Protein AF-0000000080647431 (afdb_homodimer)

Structure (mmCIF, N/CA/C/O backbone):
data_AF-0000000080647431-model_v1
#
loop_
_entity.id
_entity.type
_entity.pdbx_description
1 polymer 'Uncharacterized protein'
#
loop_
_atom_site.group_PDB
_atom_site.id
_atom_site.type_symbol
_atom_site.label_atom_id
_atom_site.label_alt_id
_atom_site.label_comp_id
_atom_site.label_asym_id
_atom_site.label_entity_id
_atom_site.label_seq_id
_atom_site.pdbx_PDB_ins_code
_atom_site.Cartn_x
_atom_site.Cartn_y
_atom_site.Cartn_z
_atom_site.occupancy
_atom_site.B_iso_or_equiv
_atom_site.auth_seq_id
_atom_site.auth_comp_id
_atom_site.auth_asym_id
_atom_site.auth_atom_id
_atom_site.pdbx_PDB_model_num
ATOM 1 N N . MET A 1 1 ? -1.109 -4.09 -16.484 1 93.5 1 MET A N 1
ATOM 2 C CA . MET A 1 1 ? -1.156 -4.73 -15.18 1 93.5 1 MET A CA 1
ATOM 3 C C . MET A 1 1 ? -0.388 -6.047 -15.188 1 93.5 1 MET A C 1
ATOM 5 O O . MET A 1 1 ? 0.558 -6.227 -14.422 1 93.5 1 MET A O 1
ATOM 9 N N . ALA A 1 2 ? -0.672 -6.898 -16.203 1 94 2 ALA A N 1
ATOM 10 C CA . ALA A 1 2 ? -0.109 -8.242 -16.188 1 94 2 ALA A CA 1
ATOM 11 C C . ALA A 1 2 ? 1.412 -8.203 -16.312 1 94 2 ALA A C 1
ATOM 13 O O . ALA A 1 2 ? 2.119 -8.875 -15.547 1 94 2 ALA A O 1
ATOM 14 N N . ALA A 1 3 ? 1.879 -7.426 -17.188 1 96.69 3 ALA A N 1
ATOM 15 C CA . ALA A 1 3 ? 3.324 -7.324 -17.375 1 96.69 3 ALA A CA 1
ATOM 16 C C . ALA A 1 3 ? 3.996 -6.738 -16.125 1 96.69 3 ALA A C 1
ATOM 18 O O . ALA A 1 3 ? 5.004 -7.266 -15.656 1 96.69 3 ALA A O 1
ATOM 19 N N . ALA A 1 4 ? 3.416 -5.672 -15.648 1 97.75 4 ALA A N 1
ATOM 20 C CA . ALA A 1 4 ? 3.957 -5.027 -14.453 1 97.75 4 ALA A CA 1
ATOM 21 C C . ALA A 1 4 ? 3.975 -5.992 -13.266 1 97.75 4 ALA A C 1
ATOM 23 O 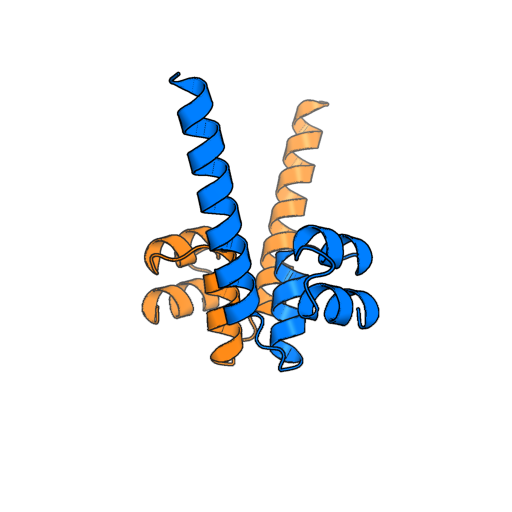O . ALA A 1 4 ? 4.965 -6.066 -12.539 1 97.75 4 ALA A O 1
ATOM 24 N N . ALA A 1 5 ? 2.871 -6.75 -13.102 1 97.31 5 ALA A N 1
ATOM 25 C CA . ALA A 1 5 ? 2.756 -7.723 -12.016 1 97.31 5 ALA A CA 1
ATOM 26 C C . ALA A 1 5 ? 3.855 -8.773 -12.109 1 97.31 5 ALA A C 1
ATOM 28 O O . ALA A 1 5 ? 4.496 -9.102 -11.102 1 97.31 5 ALA A O 1
ATOM 29 N N . LYS A 1 6 ? 4.047 -9.273 -13.273 1 96.06 6 LYS A N 1
ATOM 30 C CA . LYS A 1 6 ? 5.02 -10.344 -13.477 1 96.06 6 LYS A CA 1
ATOM 31 C C . LYS A 1 6 ? 6.441 -9.844 -13.258 1 96.06 6 LYS A C 1
ATOM 33 O O . LYS A 1 6 ? 7.266 -10.539 -12.664 1 96.06 6 LYS A O 1
ATOM 38 N N . LEU A 1 7 ? 6.781 -8.672 -13.742 1 97.5 7 LEU A N 1
ATOM 39 C CA . LEU A 1 7 ? 8.109 -8.094 -13.562 1 97.5 7 LEU A CA 1
ATOM 40 C C . LEU A 1 7 ? 8.398 -7.848 -12.086 1 97.5 7 LEU A C 1
ATOM 42 O O . LEU A 1 7 ? 9.523 -8.039 -11.633 1 97.5 7 LEU A O 1
ATOM 46 N N . PHE A 1 8 ? 7.449 -7.441 -11.344 1 97.44 8 PHE A N 1
ATOM 47 C CA . PHE A 1 8 ? 7.605 -7.262 -9.906 1 97.44 8 PHE A CA 1
ATOM 48 C C . PHE A 1 8 ? 7.812 -8.602 -9.211 1 97.44 8 PHE A C 1
ATOM 50 O O . PHE A 1 8 ? 8.695 -8.742 -8.359 1 97.44 8 PHE A O 1
ATOM 57 N N . GLU A 1 9 ? 6.965 -9.508 -9.539 1 95.69 9 GLU A N 1
ATOM 58 C CA . GLU A 1 9 ? 7.055 -10.852 -8.977 1 95.69 9 GLU A CA 1
ATOM 59 C C . GLU A 1 9 ? 8.445 -11.445 -9.18 1 95.69 9 GLU A C 1
ATOM 61 O O . GLU A 1 9 ? 8.953 -12.164 -8.312 1 95.69 9 GLU A O 1
ATOM 66 N N . MET A 1 10 ? 9 -11.156 -10.305 1 95.5 10 MET A N 1
ATOM 67 C CA . MET A 1 10 ? 10.297 -11.711 -10.672 1 95.5 10 MET A CA 1
ATOM 68 C C . MET A 1 10 ? 11.43 -10.891 -10.055 1 95.5 10 MET A C 1
ATOM 70 O O . MET A 1 10 ? 12.602 -11.258 -10.164 1 95.5 10 MET A O 1
ATOM 74 N N . GLY A 1 11 ? 11.141 -9.875 -9.492 1 95 11 GLY A N 1
ATOM 75 C CA . GLY A 1 11 ? 12.164 -9.047 -8.883 1 95 11 GLY A CA 1
ATOM 76 C C . GLY A 1 11 ? 12.891 -8.156 -9.875 1 95 11 GLY A C 1
ATOM 77 O O . GLY A 1 11 ? 13.891 -7.527 -9.539 1 95 11 GLY A O 1
ATOM 78 N N . ARG A 1 12 ? 12.266 -7.996 -11.039 1 97.38 12 ARG A N 1
ATOM 79 C CA . ARG A 1 12 ? 12.906 -7.215 -12.086 1 97.38 12 ARG A CA 1
ATOM 80 C C . ARG A 1 12 ? 12.523 -5.742 -11.984 1 97.38 12 ARG A C 1
ATOM 82 O O . ARG A 1 12 ? 13.203 -4.875 -12.531 1 97.38 12 ARG A O 1
ATOM 89 N N . LEU A 1 13 ? 11.453 -5.457 -11.43 1 98 13 LEU A N 1
ATOM 90 C CA . LEU A 1 13 ? 10.992 -4.105 -11.109 1 98 13 LEU A CA 1
ATOM 91 C C . LEU A 1 13 ? 10.609 -3.996 -9.641 1 98 13 LEU A C 1
ATOM 93 O O . LEU A 1 13 ? 10.078 -4.945 -9.055 1 98 13 LEU A O 1
ATOM 97 N N . SER A 1 14 ? 10.984 -2.809 -9.062 1 97.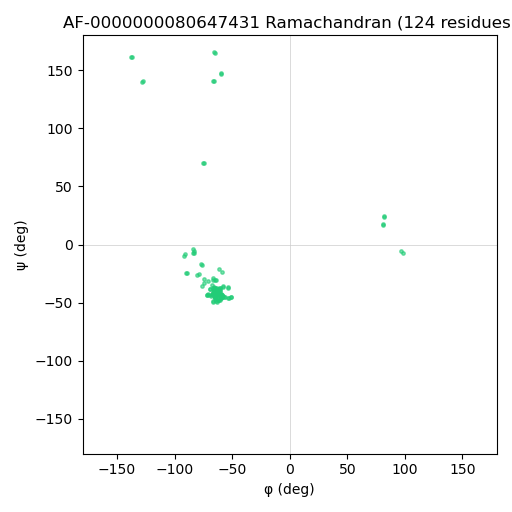56 14 SER A N 1
ATOM 98 C CA . SER A 1 14 ? 10.422 -2.51 -7.754 1 97.56 14 SER A CA 1
ATOM 99 C C . SER A 1 14 ? 8.914 -2.311 -7.832 1 97.56 14 SER A C 1
ATOM 101 O O . SER A 1 14 ? 8.352 -2.195 -8.922 1 97.56 14 SER A O 1
ATOM 103 N N . SER A 1 15 ? 8.203 -2.332 -6.629 1 98.12 15 SER A N 1
ATOM 104 C CA . SER A 1 15 ? 6.762 -2.09 -6.621 1 98.12 15 SER A CA 1
ATOM 105 C C . SER A 1 15 ? 6.43 -0.705 -7.168 1 98.12 15 SER A C 1
ATOM 107 O O . SER A 1 15 ? 5.402 -0.521 -7.828 1 98.12 15 SER A O 1
ATOM 109 N N . GLY A 1 16 ? 7.297 0.364 -6.859 1 98 16 GLY A N 1
ATOM 110 C CA . GLY A 1 16 ? 7.105 1.703 -7.391 1 98 16 GLY A CA 1
ATOM 111 C C . GLY A 1 16 ? 7.207 1.765 -8.906 1 98 16 GLY A C 1
ATOM 112 O O . GLY A 1 16 ? 6.352 2.354 -9.57 1 98 16 GLY A O 1
ATOM 113 N N . ALA A 1 17 ? 8.234 1.162 -9.43 1 98.38 17 ALA A N 1
ATOM 114 C CA . ALA A 1 17 ? 8.43 1.143 -10.875 1 98.38 17 ALA A CA 1
ATOM 115 C C . ALA A 1 17 ? 7.332 0.347 -11.57 1 98.38 17 ALA A C 1
ATOM 117 O O . ALA A 1 17 ? 6.844 0.747 -12.633 1 98.38 17 ALA A O 1
ATOM 118 N N . ALA A 1 18 ? 6.938 -0.742 -10.992 1 98.5 18 ALA A N 1
ATOM 119 C CA . ALA A 1 18 ? 5.875 -1.583 -11.539 1 98.5 18 ALA A CA 1
ATOM 120 C C . ALA A 1 18 ? 4.539 -0.846 -11.539 1 98.5 18 ALA A C 1
ATOM 122 O O . ALA A 1 18 ? 3.783 -0.927 -12.516 1 98.5 18 ALA A O 1
ATOM 123 N N . ALA A 1 19 ? 4.25 -0.151 -10.492 1 98.44 19 ALA A N 1
ATOM 124 C CA . ALA A 1 19 ? 3.031 0.646 -10.391 1 98.44 19 ALA A CA 1
ATOM 125 C C . ALA A 1 19 ? 2.979 1.705 -11.492 1 98.44 19 ALA A C 1
ATOM 127 O O . ALA A 1 19 ? 1.93 1.925 -12.102 1 98.44 19 ALA A O 1
ATOM 128 N N . ARG A 1 20 ? 4.141 2.344 -11.695 1 98.44 20 ARG A N 1
ATOM 129 C CA . A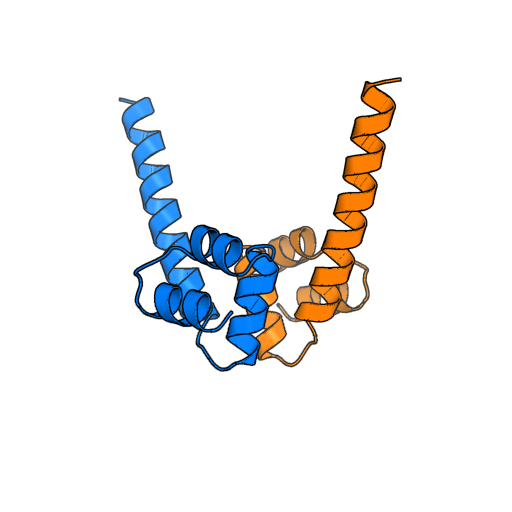RG A 1 20 ? 4.223 3.35 -12.75 1 98.44 20 ARG A CA 1
ATOM 130 C C . ARG A 1 20 ? 3.934 2.736 -14.109 1 98.44 20 ARG A C 1
ATOM 132 O O . ARG A 1 20 ? 3.188 3.309 -14.906 1 98.44 20 ARG A O 1
ATOM 139 N N . LEU A 1 21 ? 4.473 1.623 -14.344 1 98.25 21 LEU A N 1
ATOM 140 C CA . LEU A 1 21 ? 4.227 0.911 -15.586 1 98.25 21 LEU A CA 1
ATOM 141 C C . LEU A 1 21 ? 2.746 0.574 -15.734 1 98.25 21 LEU A C 1
ATOM 143 O O . LEU A 1 21 ? 2.199 0.637 -16.844 1 98.25 21 LEU A O 1
ATOM 147 N N . ALA A 1 22 ? 2.104 0.183 -14.68 1 98.06 22 ALA A N 1
ATOM 148 C CA . ALA A 1 22 ? 0.695 -0.2 -14.672 1 98.06 22 ALA A CA 1
ATOM 149 C C . ALA A 1 22 ? -0.209 1.027 -14.742 1 98.06 22 ALA A C 1
ATOM 151 O O . ALA A 1 22 ? -1.406 0.911 -15.016 1 98.06 22 ALA A O 1
ATOM 152 N N . GLY A 1 23 ? 0.308 2.205 -14.445 1 98 23 GLY A N 1
ATOM 153 C CA . GLY A 1 23 ? -0.445 3.447 -14.531 1 98 23 GLY A CA 1
ATOM 154 C C . GLY A 1 23 ? -1.31 3.703 -13.312 1 98 23 GLY A C 1
ATOM 155 O O . GLY A 1 23 ? -2.357 4.344 -13.406 1 98 23 GLY A O 1
ATOM 156 N N . ILE A 1 24 ? -0.972 3.16 -12.203 1 97.69 24 ILE A N 1
ATOM 157 C CA . ILE A 1 24 ? -1.756 3.348 -10.992 1 97.69 24 ILE A CA 1
ATOM 158 C C . ILE A 1 24 ? -0.822 3.584 -9.805 1 97.69 24 ILE A C 1
ATOM 160 O O . ILE A 1 24 ? 0.378 3.311 -9.891 1 97.69 24 ILE A O 1
ATOM 164 N N . PRO A 1 25 ? -1.333 4.16 -8.688 1 97.88 25 PRO A N 1
ATOM 165 C CA . PRO A 1 25 ? -0.51 4.371 -7.496 1 97.88 25 PRO A CA 1
ATOM 166 C C . PRO A 1 25 ? 0.061 3.068 -6.934 1 97.88 25 PRO A C 1
ATOM 168 O O . PRO A 1 25 ? -0.589 2.023 -7.008 1 97.88 25 PRO A O 1
ATOM 171 N N . ARG A 1 26 ? 1.25 3.111 -6.359 1 97.81 26 ARG A N 1
ATOM 172 C CA . ARG A 1 26 ? 1.958 1.955 -5.82 1 97.81 26 ARG A CA 1
ATOM 173 C C . ARG A 1 26 ? 1.066 1.162 -4.871 1 97.81 26 ARG A C 1
ATOM 175 O O . ARG A 1 26 ? 1.026 -0.068 -4.93 1 97.81 26 ARG A O 1
ATOM 182 N N . THR A 1 27 ? 0.367 1.831 -3.988 1 97.88 27 THR A N 1
ATOM 183 C CA . THR A 1 27 ? -0.474 1.167 -2.998 1 97.88 27 THR A CA 1
ATOM 184 C C . THR A 1 27 ? -1.594 0.384 -3.678 1 97.88 27 THR A C 1
ATOM 186 O O . THR A 1 27 ? -1.894 -0.746 -3.287 1 97.88 27 THR A O 1
ATOM 189 N N . LEU A 1 28 ? -2.213 0.958 -4.629 1 97.31 28 LEU A N 1
ATOM 190 C CA . LEU A 1 28 ? -3.279 0.281 -5.359 1 97.31 28 LEU A CA 1
ATOM 191 C C . LEU A 1 28 ? -2.73 -0.895 -6.16 1 97.31 28 LEU A C 1
ATOM 193 O O . LEU A 1 28 ? -3.383 -1.936 -6.27 1 97.31 28 LEU A O 1
ATOM 197 N N . PHE A 1 29 ? -1.562 -0.674 -6.789 1 98.19 29 PHE A N 1
ATOM 198 C CA . PHE A 1 29 ? -0.896 -1.748 -7.516 1 98.19 29 PHE A CA 1
ATOM 199 C C . PHE A 1 29 ? -0.723 -2.975 -6.629 1 98.19 29 PHE A C 1
ATOM 201 O O . PHE A 1 29 ? -1.072 -4.09 -7.023 1 98.19 29 PHE A O 1
ATOM 208 N N . LEU A 1 30 ? -0.271 -2.777 -5.434 1 97.5 30 LEU A N 1
ATOM 209 C CA . LEU A 1 30 ? 0.002 -3.883 -4.52 1 97.5 30 LEU A CA 1
ATOM 210 C C . LEU A 1 30 ? -1.294 -4.555 -4.082 1 97.5 30 LEU A C 1
ATOM 212 O O . LEU A 1 30 ? -1.345 -5.777 -3.939 1 97.5 30 LEU A O 1
ATOM 216 N N . LEU A 1 31 ? -2.32 -3.807 -3.861 1 96.5 31 LEU A N 1
ATOM 217 C CA . LEU A 1 31 ? -3.613 -4.367 -3.484 1 96.5 31 LEU A CA 1
ATOM 218 C C . LEU A 1 31 ? -4.195 -5.207 -4.617 1 96.5 31 LEU A C 1
ATOM 220 O O . LEU A 1 31 ? -4.828 -6.234 -4.371 1 96.5 31 LEU A O 1
ATOM 224 N N . LYS A 1 32 ? -3.969 -4.719 -5.824 1 95.19 32 LYS A N 1
ATOM 225 C CA . LYS A 1 32 ? -4.441 -5.477 -6.98 1 95.19 32 LYS A CA 1
ATOM 226 C C . LYS A 1 32 ? -3.723 -6.816 -7.09 1 95.19 32 LYS A C 1
ATOM 228 O O . LYS A 1 32 ? -4.332 -7.828 -7.445 1 95.19 32 LYS A O 1
ATOM 233 N N . LEU A 1 33 ? -2.457 -6.793 -6.852 1 95.38 33 LEU A N 1
ATOM 234 C CA . LEU A 1 33 ? -1.693 -8.039 -6.871 1 95.38 33 LEU A CA 1
ATOM 235 C C . LEU A 1 33 ? -2.246 -9.031 -5.855 1 95.38 33 LEU A C 1
ATOM 237 O O . LEU A 1 33 ? -2.359 -10.227 -6.145 1 95.38 33 LEU A O 1
ATOM 241 N N . ALA A 1 34 ? -2.504 -8.516 -4.664 1 92.88 34 ALA A N 1
ATOM 242 C CA . ALA A 1 34 ? -3.045 -9.367 -3.604 1 92.88 34 ALA A CA 1
ATOM 243 C C . ALA A 1 34 ? -4.363 -10 -4.031 1 92.88 34 ALA A C 1
ATOM 245 O O . ALA A 1 34 ? -4.633 -11.164 -3.709 1 92.88 34 ALA A O 1
ATOM 246 N N . ASP A 1 35 ? -5.129 -9.328 -4.742 1 86.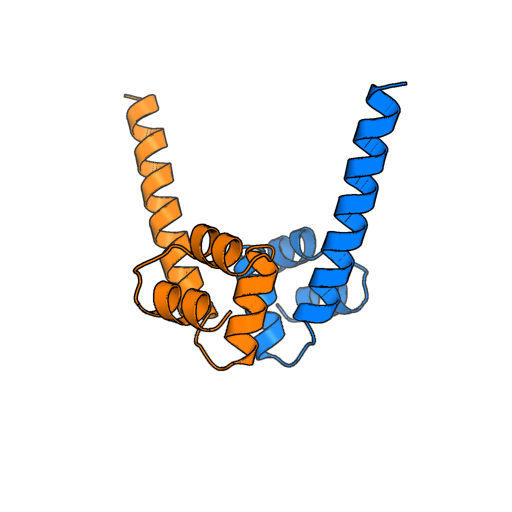94 35 ASP A N 1
ATOM 247 C CA . ASP A 1 35 ? -6.414 -9.805 -5.238 1 86.94 35 ASP A CA 1
ATOM 248 C C . ASP A 1 35 ? -6.227 -10.938 -6.246 1 86.94 35 ASP A C 1
ATOM 250 O O . ASP A 1 35 ? -7.102 -11.797 -6.395 1 86.94 35 ASP A O 1
ATOM 254 N N . TYR A 1 36 ? -5.094 -10.859 -6.941 1 85.38 36 TYR A N 1
ATOM 255 C CA . TYR A 1 36 ? -4.801 -11.875 -7.945 1 85.38 36 TYR A CA 1
ATOM 256 C C . TYR A 1 36 ? -4.18 -13.117 -7.301 1 85.38 36 TYR A C 1
ATOM 258 O O . TYR A 1 36 ? -3.922 -14.109 -7.98 1 85.38 36 TYR A O 1
ATOM 266 N N . GLY A 1 37 ? -3.906 -13.094 -6.098 1 81.69 37 GLY A N 1
ATOM 267 C CA . GLY A 1 37 ? -3.375 -14.266 -5.426 1 81.69 37 GLY A CA 1
ATOM 268 C C . GLY A 1 37 ? -1.866 -14.234 -5.273 1 81.69 37 GLY A C 1
ATOM 269 O O . GLY A 1 37 ? -1.262 -15.219 -4.828 1 81.69 37 GLY A O 1
ATOM 270 N N . ILE A 1 38 ? -1.28 -13.312 -5.844 1 86.69 38 ILE A N 1
ATOM 271 C CA . ILE A 1 38 ? 0.154 -13.133 -5.648 1 86.69 38 ILE A CA 1
ATOM 272 C C . ILE A 1 38 ? 0.436 -12.742 -4.199 1 86.69 38 ILE A C 1
ATOM 274 O O . ILE A 1 38 ? -0.32 -11.969 -3.602 1 86.69 38 ILE A O 1
ATOM 278 N N . ASP A 1 39 ? 1.508 -13.281 -3.66 1 92.62 39 ASP A N 1
ATOM 279 C CA . ASP A 1 39 ? 1.862 -12.953 -2.283 1 92.62 39 ASP A CA 1
ATOM 280 C C . ASP A 1 39 ? 2.459 -11.547 -2.191 1 92.62 39 ASP A C 1
ATOM 282 O O . ASP A 1 39 ? 3.635 -11.391 -1.855 1 92.62 39 ASP A O 1
ATOM 286 N N . ALA A 1 40 ? 1.665 -10.625 -2.379 1 95.31 40 ALA A N 1
ATOM 287 C CA . ALA A 1 40 ? 2.098 -9.234 -2.385 1 95.31 40 ALA A CA 1
ATOM 288 C C . ALA A 1 40 ? 2.621 -8.812 -1.012 1 95.31 40 ALA A C 1
ATOM 290 O O . ALA A 1 40 ? 3.523 -7.98 -0.912 1 95.31 40 ALA A O 1
ATOM 291 N N . PHE A 1 41 ? 2.068 -9.422 0.022 1 95.88 41 PHE A N 1
ATOM 292 C CA . PHE A 1 41 ? 2.52 -9.094 1.368 1 95.88 41 PHE A CA 1
ATOM 293 C C . PHE A 1 41 ? 3.988 -9.461 1.553 1 95.88 41 PHE A C 1
ATOM 295 O O . PHE A 1 41 ? 4.789 -8.633 2 1 95.88 41 PHE A O 1
ATOM 302 N N . ASP A 1 42 ? 4.305 -10.672 1.165 1 96.25 42 ASP A N 1
ATOM 303 C CA . ASP A 1 42 ? 5.672 -11.148 1.338 1 96.25 42 ASP A CA 1
ATOM 304 C C . ASP A 1 42 ? 6.648 -10.352 0.479 1 96.25 42 ASP A C 1
ATOM 306 O O . ASP A 1 42 ? 7.715 -9.953 0.95 1 96.25 42 ASP A O 1
ATOM 310 N N . LEU A 1 43 ? 6.273 -10.141 -0.723 1 96.75 43 LEU A N 1
ATOM 311 C CA . LEU A 1 43 ? 7.125 -9.398 -1.641 1 96.75 43 LEU A CA 1
ATOM 312 C C . LEU A 1 43 ? 7.336 -7.969 -1.147 1 96.75 43 LEU A C 1
ATOM 314 O O . LEU A 1 43 ? 8.445 -7.441 -1.219 1 96.75 43 LEU A O 1
ATOM 318 N N . THR A 1 44 ? 6.348 -7.387 -0.659 1 96.75 44 THR A N 1
ATOM 319 C CA . THR A 1 44 ? 6.426 -6.012 -0.178 1 96.75 44 THR A CA 1
ATOM 320 C C . THR A 1 44 ? 7.23 -5.938 1.116 1 96.75 44 THR A C 1
ATOM 322 O O . THR A 1 44 ? 8.008 -5 1.316 1 96.75 44 THR A O 1
ATOM 325 N N . GLU A 1 45 ? 6.996 -6.832 1.973 1 96.88 45 GLU A N 1
ATOM 326 C CA . GLU A 1 45 ? 7.781 -6.863 3.203 1 96.88 45 GLU A CA 1
ATOM 327 C C . GLU A 1 45 ? 9.273 -6.957 2.904 1 96.88 45 GLU A C 1
ATOM 329 O O . GLU A 1 45 ? 10.078 -6.27 3.533 1 96.88 45 GLU A O 1
ATOM 334 N N . GLU A 1 46 ? 9.594 -7.793 2.018 1 96.88 46 GLU A N 1
ATOM 335 C CA . GLU A 1 46 ? 10.984 -7.945 1.609 1 96.88 46 GLU A CA 1
ATOM 336 C C . GLU A 1 46 ? 11.531 -6.648 1.023 1 96.88 46 GLU A C 1
ATOM 338 O O . GLU A 1 46 ? 12.656 -6.246 1.335 1 96.88 46 GLU A O 1
ATOM 343 N N . GLU A 1 47 ? 10.734 -6.113 0.138 1 96.88 47 GLU A N 1
ATOM 344 C CA . GLU A 1 47 ? 11.156 -4.867 -0.499 1 96.88 47 GLU A CA 1
ATOM 345 C C . GLU A 1 47 ? 11.383 -3.77 0.534 1 96.88 47 GLU A C 1
ATOM 347 O O . GLU A 1 47 ? 12.375 -3.043 0.466 1 96.88 47 GLU A O 1
ATOM 352 N N . LEU A 1 48 ? 10.57 -3.598 1.477 1 95.94 48 LEU A N 1
ATOM 353 C CA . LEU A 1 48 ? 10.688 -2.588 2.521 1 95.94 48 LEU A CA 1
ATOM 354 C C . LEU A 1 48 ? 11.906 -2.844 3.395 1 95.94 48 LEU A C 1
ATOM 356 O O . LEU A 1 48 ? 12.57 -1.901 3.834 1 95.94 48 LEU A O 1
ATOM 360 N N . SER A 1 49 ? 12.109 -4.051 3.711 1 95.88 49 SER A N 1
ATOM 361 C CA . SER A 1 49 ? 13.281 -4.418 4.496 1 95.88 49 SER A CA 1
ATOM 362 C C . SER A 1 49 ? 14.57 -4.004 3.795 1 95.88 49 SER A C 1
ATOM 364 O O . SER A 1 49 ? 15.492 -3.494 4.43 1 95.88 49 SER A O 1
ATOM 366 N N . LYS A 1 50 ? 14.594 -4.27 2.541 1 94.75 50 LYS A N 1
ATOM 367 C CA . LYS A 1 50 ? 15.766 -3.895 1.75 1 94.75 50 LYS A CA 1
ATOM 368 C C . LYS A 1 50 ? 15.938 -2.379 1.705 1 94.75 50 LYS A C 1
ATOM 370 O O . LYS A 1 50 ? 17.062 -1.875 1.772 1 94.75 50 LYS A O 1
ATOM 375 N N . GLU A 1 51 ? 14.836 -1.682 1.563 1 92.25 51 GLU A N 1
ATOM 376 C CA . GLU A 1 51 ? 14.867 -0.222 1.545 1 92.25 51 GLU A CA 1
ATOM 377 C C . GLU A 1 51 ? 15.359 0.335 2.879 1 92.25 51 GLU A C 1
ATOM 379 O O . GLU A 1 51 ? 16.094 1.318 2.912 1 92.25 51 GLU A O 1
ATOM 384 N N . ALA A 1 52 ? 14.93 -0.252 3.902 1 93 52 ALA A N 1
ATOM 385 C CA . ALA A 1 52 ? 15.352 0.178 5.234 1 93 52 ALA A CA 1
ATOM 386 C C . ALA A 1 52 ? 16.859 -0.011 5.43 1 93 52 ALA A C 1
ATOM 388 O O . ALA A 1 52 ? 17.516 0.821 6.051 1 93 52 ALA A O 1
ATOM 389 N N . GLN A 1 53 ? 17.328 -1.077 4.93 1 91.31 53 GLN A N 1
ATOM 390 C CA . GLN A 1 53 ? 18.766 -1.362 5.031 1 91.31 53 GLN A CA 1
ATOM 391 C C . GLN A 1 53 ? 19.578 -0.358 4.227 1 91.31 53 GLN A C 1
ATOM 393 O O . GLN A 1 53 ? 20.641 0.079 4.668 1 91.31 53 GLN A O 1
ATOM 398 N N . ARG A 1 54 ? 18.984 -0.033 3.166 1 88.25 54 ARG A N 1
ATOM 399 C CA . ARG A 1 54 ? 19.672 0.941 2.314 1 88.25 54 ARG A CA 1
ATOM 400 C C . ARG A 1 54 ? 19.641 2.328 2.949 1 88.25 54 ARG A C 1
ATOM 402 O O . ARG A 1 54 ? 20.609 3.094 2.807 1 88.25 54 ARG A O 1
ATOM 409 N N . GLY A 1 55 ? 18.531 2.691 3.461 1 83 55 GLY A N 1
ATOM 410 C CA . GLY A 1 55 ? 18.406 3.967 4.148 1 83 55 GLY A CA 1
ATOM 411 C C . GLY A 1 55 ? 19.328 4.082 5.352 1 83 55 GLY A C 1
ATOM 412 O O . GLY A 1 55 ? 19.906 5.145 5.598 1 83 55 GLY A O 1
ATOM 413 N N . LEU A 1 56 ? 19.375 3.012 6.105 1 79.56 56 LEU A N 1
ATOM 414 C CA . LEU A 1 56 ? 20.266 2.977 7.254 1 79.56 56 LEU A CA 1
ATOM 415 C C . LEU A 1 56 ? 21.719 3.104 6.812 1 79.56 56 LEU A C 1
ATOM 417 O O . LEU A 1 56 ? 22.516 3.791 7.461 1 79.56 56 LEU A O 1
ATOM 421 N N . SER A 1 57 ? 21.953 2.492 5.75 1 79.69 57 SER A N 1
ATOM 422 C CA . SER A 1 57 ? 23.312 2.574 5.215 1 79.69 57 SER A CA 1
ATOM 423 C C . SER A 1 57 ? 23.641 3.992 4.758 1 79.69 57 SER A C 1
ATOM 425 O O . SER A 1 57 ? 24.719 4.5 5.031 1 79.69 57 SER A O 1
ATOM 427 N N . HIS A 1 58 ? 22.719 4.641 4.211 1 74.81 58 HIS A N 1
ATOM 428 C CA . HIS A 1 58 ? 22.891 6.008 3.738 1 74.81 58 HIS A CA 1
ATOM 429 C C . HIS A 1 58 ? 23.016 6.984 4.906 1 74.81 58 HIS A C 1
ATOM 431 O O . HIS A 1 58 ? 23.75 7.961 4.832 1 74.81 58 HIS A O 1
ATOM 437 N N . ARG A 1 59 ? 22.391 6.66 5.918 1 72 59 ARG A N 1
ATOM 438 C CA . ARG A 1 59 ? 22.453 7.508 7.102 1 72 59 ARG A CA 1
ATOM 439 C C . ARG A 1 59 ? 23.797 7.359 7.812 1 72 59 ARG A C 1
ATOM 441 O O . ARG A 1 59 ? 24.312 8.32 8.383 1 72 59 ARG A O 1
ATOM 448 N N . LYS A 1 60 ? 24.406 6.215 7.805 1 78.81 60 LYS A N 1
ATOM 449 C CA . LYS A 1 60 ? 25.703 5.957 8.414 1 78.81 60 LYS A CA 1
ATOM 450 C C . LYS A 1 60 ? 26.812 6.68 7.66 1 78.81 60 LYS A C 1
ATOM 452 O O . LYS A 1 60 ? 27.766 7.184 8.273 1 78.81 60 LYS A O 1
ATOM 457 N N . ASP A 1 61 ? 26.828 6.664 6.367 1 73.56 61 ASP A N 1
ATOM 458 C CA . ASP A 1 61 ? 27.844 7.336 5.559 1 73.56 61 ASP A CA 1
ATOM 459 C C . ASP A 1 61 ? 27.859 8.836 5.848 1 73.56 61 ASP A C 1
ATOM 461 O O . ASP A 1 61 ? 28.906 9.477 5.738 1 73.56 61 ASP A O 1
ATOM 465 N N . PHE A 1 62 ? 26.688 9.28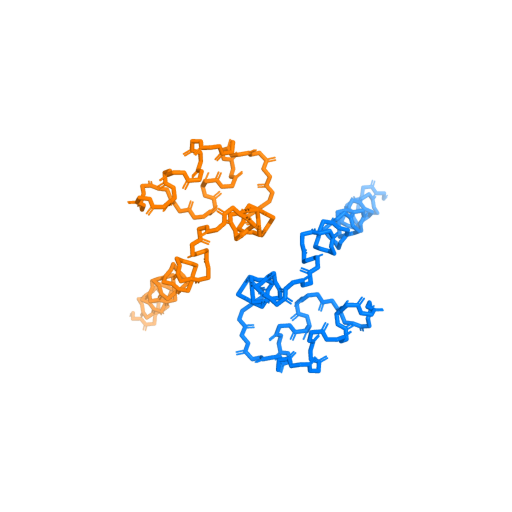9 6.348 1 70 62 PHE A N 1
ATOM 466 C CA . PHE A 1 62 ? 26.625 10.719 6.633 1 70 62 PHE A CA 1
ATOM 467 C C . PHE A 1 62 ? 27.312 11.047 7.949 1 70 62 PHE A C 1
ATOM 469 O O . PHE A 1 62 ? 27.844 12.148 8.125 1 70 62 PHE A O 1
ATOM 476 N N . PHE A 1 63 ? 27.375 10.07 8.828 1 70 63 PHE A N 1
ATOM 477 C CA . PHE A 1 63 ? 27.969 10.312 10.133 1 70 63 PHE A CA 1
ATOM 478 C C . PHE A 1 63 ? 29.453 10.008 10.117 1 70 63 PHE A C 1
ATOM 480 O O . PHE A 1 63 ? 30.172 10.312 11.078 1 70 63 PHE A O 1
ATOM 487 N N . ARG A 1 64 ? 29.703 9.445 8.969 1 65.44 64 ARG A N 1
ATOM 488 C CA . ARG A 1 64 ? 31.156 9.297 8.875 1 65.44 64 ARG A CA 1
ATOM 489 C C . ARG A 1 64 ? 31.781 10.477 8.141 1 65.44 64 ARG A C 1
ATOM 491 O O . ARG A 1 64 ? 32.844 10.969 8.539 1 65.44 64 ARG A O 1
ATOM 498 N N . MET B 1 1 ? -4.117 -5.117 15.203 1 93.44 1 MET B N 1
ATOM 499 C CA . MET B 1 1 ? -4.566 -5.25 13.82 1 93.44 1 MET B CA 1
ATOM 500 C C . MET B 1 1 ? -6.082 -5.125 13.734 1 93.44 1 MET B C 1
ATOM 502 O O . MET B 1 1 ? -6.598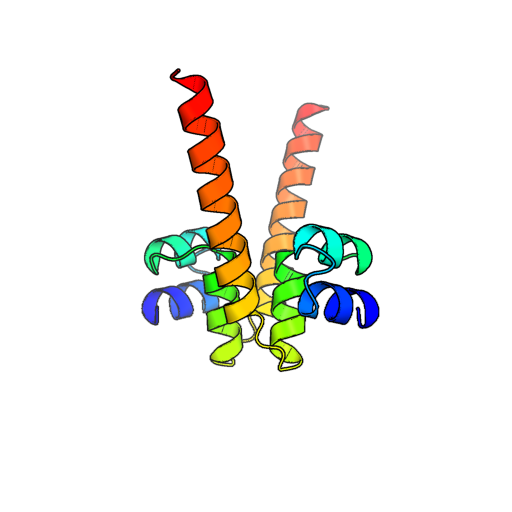 -4.25 13.031 1 93.44 1 MET B O 1
ATOM 506 N N . ALA B 1 2 ? -6.805 -5.871 14.586 1 93.94 2 ALA B N 1
ATOM 507 C CA . ALA B 1 2 ? -8.258 -5.938 14.445 1 93.94 2 ALA B CA 1
ATOM 508 C C . ALA B 1 2 ? -8.898 -4.578 14.703 1 93.94 2 ALA B C 1
ATOM 510 O O . ALA B 1 2 ? -9.742 -4.125 13.93 1 93.94 2 ALA B O 1
ATOM 511 N N . ALA B 1 3 ? -8.484 -3.951 15.711 1 96.62 3 ALA B N 1
ATOM 512 C CA . ALA B 1 3 ? -9.047 -2.641 16.031 1 96.62 3 ALA B CA 1
ATOM 513 C C . ALA B 1 3 ? -8.719 -1.62 14.953 1 96.62 3 ALA B C 1
ATOM 515 O O . ALA B 1 3 ? -9.594 -0.878 14.508 1 96.62 3 ALA B O 1
ATOM 516 N N . ALA B 1 4 ? -7.453 -1.633 14.547 1 97.81 4 ALA B N 1
ATOM 517 C CA . ALA B 1 4 ? -7.02 -0.709 13.508 1 97.81 4 ALA B CA 1
ATOM 518 C C . ALA B 1 4 ? -7.797 -0.942 12.211 1 97.81 4 ALA B C 1
ATOM 520 O O . ALA B 1 4 ? -8.242 0.01 11.562 1 97.81 4 ALA B O 1
ATOM 521 N N . ALA B 1 5 ? -7.98 -2.225 11.852 1 97.25 5 ALA B N 1
ATOM 522 C CA . ALA B 1 5 ? -8.719 -2.594 10.641 1 97.25 5 ALA B CA 1
ATOM 523 C C . ALA B 1 5 ? -10.148 -2.068 10.695 1 97.25 5 ALA B C 1
ATOM 525 O O . ALA B 1 5 ? -10.641 -1.498 9.719 1 97.25 5 ALA B O 1
ATOM 526 N N . LYS B 1 6 ? -10.766 -2.254 11.789 1 96 6 LYS B N 1
ATOM 527 C CA . LYS B 1 6 ? -12.164 -1.863 11.938 1 96 6 LYS B CA 1
ATOM 528 C C . LYS B 1 6 ? -12.32 -0.346 11.906 1 96 6 LYS B C 1
ATOM 530 O O . LYS B 1 6 ? -13.258 0.175 11.297 1 96 6 LYS B O 1
ATOM 535 N N . LEU B 1 7 ? -11.477 0.388 12.57 1 97.56 7 LEU B N 1
ATOM 536 C CA . LEU B 1 7 ? -11.516 1.846 12.578 1 97.56 7 LEU B CA 1
ATOM 537 C C . LEU B 1 7 ? -11.305 2.406 11.18 1 97.56 7 LEU B C 1
ATOM 539 O O . LEU B 1 7 ? -11.93 3.4 10.797 1 97.56 7 LEU B O 1
ATOM 543 N N . PHE B 1 8 ? -10.453 1.831 10.422 1 97.44 8 PHE B N 1
ATOM 544 C CA . PHE B 1 8 ? -10.242 2.238 9.039 1 97.44 8 PHE B CA 1
ATOM 545 C C . PHE B 1 8 ? -11.477 1.947 8.195 1 97.44 8 PHE B C 1
ATOM 547 O O . PHE B 1 8 ? -11.914 2.793 7.414 1 97.44 8 PHE B O 1
ATOM 554 N N . GLU B 1 9 ? -11.953 0.751 8.32 1 95.69 9 GLU B N 1
ATOM 555 C CA . GLU B 1 9 ? -13.148 0.337 7.59 1 95.69 9 GLU B CA 1
ATOM 556 C C . GLU B 1 9 ? -14.305 1.303 7.836 1 95.69 9 GLU B C 1
ATOM 558 O O . GLU B 1 9 ? -15.102 1.568 6.93 1 95.69 9 GLU B O 1
ATOM 563 N N . MET B 1 10 ? -14.383 1.782 9.016 1 95.44 10 MET B N 1
ATOM 564 C CA . MET B 1 10 ? -15.477 2.664 9.406 1 95.44 10 MET B CA 1
ATOM 565 C C . MET B 1 10 ? -15.188 4.105 9.008 1 95.44 10 MET B C 1
ATOM 567 O O . MET B 1 10 ? -16.047 4.984 9.156 1 95.44 10 MET B O 1
ATOM 571 N N . GLY B 1 11 ? -14.086 4.371 8.562 1 94.94 11 GLY B N 1
ATOM 572 C CA . GLY B 1 11 ? -13.734 5.723 8.156 1 94.94 11 GLY B CA 1
ATOM 573 C C . GLY B 1 11 ? -13.336 6.609 9.32 1 94.94 11 GLY B C 1
ATOM 574 O O . GLY B 1 11 ? -13.188 7.824 9.164 1 94.94 11 GLY B O 1
ATOM 575 N N . ARG B 1 12 ? -13.039 5.945 10.438 1 97.38 12 ARG B N 1
ATOM 576 C CA . ARG B 1 12 ? -12.703 6.711 11.633 1 97.38 12 ARG B CA 1
ATOM 577 C C . ARG B 1 12 ? -11.203 7 11.688 1 97.38 12 ARG B C 1
ATOM 579 O O . ARG B 1 12 ? -10.766 7.91 12.398 1 97.38 12 ARG B O 1
ATOM 586 N N . LEU B 1 13 ? -10.438 6.246 11.078 1 98.06 13 LEU B N 1
ATOM 587 C CA . LEU B 1 13 ? -9 6.449 10.906 1 98.06 13 LEU B CA 1
ATOM 588 C C . LEU B 1 13 ? -8.609 6.348 9.438 1 98.06 13 LEU B C 1
ATOM 590 O O . LEU B 1 13 ? -9.18 5.547 8.695 1 98.06 13 LEU B O 1
ATOM 594 N N . SER B 1 14 ? -7.676 7.27 9.055 1 97.62 14 SER B N 1
ATOM 595 C CA . SER B 1 14 ? -7.051 7.066 7.754 1 97.62 14 SER B CA 1
ATOM 596 C C . SER B 1 14 ? -6.219 5.789 7.734 1 97.62 14 SER B C 1
ATOM 598 O O . SER B 1 14 ? -5.957 5.195 8.781 1 97.62 14 SER B O 1
ATOM 600 N N . SER B 1 15 ? -5.824 5.285 6.488 1 98.19 15 SER B N 1
ATOM 601 C CA . SER B 1 15 ? -4.977 4.102 6.387 1 98.19 15 SER B CA 1
ATOM 602 C C . SER B 1 15 ? -3.635 4.324 7.082 1 98.19 15 SER B C 1
ATOM 604 O O . SER B 1 15 ? -3.076 3.398 7.676 1 98.19 15 SER B O 1
ATOM 606 N N . GLY B 1 16 ? -3.045 5.59 6.98 1 98.06 16 GLY B N 1
ATOM 607 C CA . GLY B 1 16 ? -1.807 5.918 7.668 1 98.06 16 GLY B CA 1
ATOM 608 C C . GLY B 1 16 ? -1.924 5.84 9.18 1 98.06 16 GLY B C 1
ATOM 609 O O . GLY B 1 16 ? -1.079 5.23 9.844 1 98.06 16 GLY B O 1
ATOM 610 N N . ALA B 1 17 ? -2.951 6.43 9.703 1 98.38 17 ALA B N 1
ATOM 611 C CA . ALA B 1 17 ? -3.172 6.414 11.148 1 98.38 17 ALA B CA 1
ATOM 612 C C . ALA B 1 17 ? -3.465 5 11.641 1 98.38 17 ALA B C 1
ATOM 614 O O . ALA B 1 17 ? -2.982 4.594 12.695 1 98.38 17 ALA B O 1
ATOM 615 N N . ALA B 1 18 ? -4.223 4.254 10.883 1 98.5 18 ALA B N 1
ATOM 616 C CA . ALA B 1 18 ? -4.555 2.873 11.227 1 98.5 18 ALA B CA 1
ATOM 617 C C . ALA B 1 18 ? -3.311 1.991 11.219 1 98.5 18 ALA B C 1
ATOM 619 O O . ALA B 1 18 ? -3.131 1.147 12.102 1 98.5 18 ALA B O 1
ATOM 620 N N . ALA B 1 19 ? -2.479 2.17 10.242 1 98.5 19 ALA B N 1
ATOM 621 C CA . ALA B 1 19 ? -1.224 1.429 10.148 1 98.5 19 ALA B CA 1
ATOM 622 C C . ALA B 1 19 ? -0.341 1.687 11.367 1 98.5 19 ALA B C 1
ATOM 624 O O . ALA B 1 19 ? 0.267 0.76 11.906 1 98.5 19 ALA B O 1
ATOM 625 N N . ARG B 1 20 ? -0.303 2.973 11.742 1 98.44 20 ARG B N 1
ATOM 626 C CA . ARG B 1 20 ? 0.474 3.334 12.922 1 98.44 20 ARG B CA 1
ATOM 627 C C . ARG B 1 20 ? -0.06 2.631 14.164 1 98.44 20 ARG B C 1
ATOM 629 O O . ARG B 1 20 ? 0.713 2.1 14.961 1 98.44 20 ARG B O 1
ATOM 636 N N . LEU B 1 21 ? -1.311 2.607 14.297 1 98.31 21 LEU B N 1
ATOM 637 C CA . LEU B 1 21 ? -1.944 1.917 15.414 1 98.31 21 LEU B CA 1
ATOM 638 C C . LEU B 1 21 ? -1.61 0.429 15.398 1 98.31 21 LEU B C 1
ATOM 640 O O . LEU B 1 21 ? -1.409 -0.18 16.453 1 98.31 21 LEU B O 1
ATOM 644 N N . ALA B 1 22 ? -1.571 -0.169 14.266 1 98.06 22 ALA B N 1
ATOM 645 C CA . ALA B 1 22 ? -1.298 -1.592 14.086 1 98.06 22 ALA B CA 1
ATOM 646 C C . ALA B 1 22 ? 0.193 -1.887 14.227 1 98.06 22 ALA B C 1
ATOM 648 O O . ALA B 1 22 ? 0.592 -3.043 14.375 1 98.06 22 ALA B O 1
ATOM 649 N N . GLY B 1 23 ? 1.053 -0.879 14.141 1 98 23 GLY B N 1
ATOM 650 C CA . GLY B 1 23 ? 2.486 -1.035 14.32 1 98 23 GLY B CA 1
ATOM 651 C C . GLY B 1 23 ? 3.193 -1.532 13.07 1 98 23 GLY B C 1
ATOM 652 O O . GLY B 1 23 ? 4.223 -2.207 13.164 1 98 23 GLY B O 1
ATOM 653 N N . ILE B 1 24 ? 2.631 -1.314 11.938 1 97.69 24 ILE B N 1
ATOM 654 C CA . ILE B 1 24 ? 3.242 -1.772 10.695 1 97.69 24 ILE B CA 1
ATOM 655 C C . ILE B 1 24 ? 3.135 -0.679 9.633 1 97.69 24 ILE B C 1
ATOM 657 O O . ILE B 1 24 ? 2.355 0.264 9.781 1 97.69 24 ILE B O 1
ATOM 661 N N . PRO B 1 25 ? 3.959 -0.744 8.555 1 97.88 25 PRO B N 1
ATOM 662 C CA . PRO B 1 25 ? 3.881 0.242 7.477 1 97.88 25 PRO B CA 1
ATOM 663 C C . PRO B 1 25 ? 2.514 0.265 6.801 1 97.88 25 PRO B C 1
ATOM 665 O O . PRO B 1 25 ? 1.861 -0.775 6.68 1 97.88 25 PRO B O 1
ATOM 668 N N . ARG B 1 26 ? 2.068 1.42 6.336 1 97.88 26 ARG B N 1
ATOM 669 C CA . ARG B 1 26 ? 0.769 1.628 5.707 1 97.88 26 ARG B CA 1
ATOM 670 C C . ARG B 1 26 ? 0.534 0.617 4.59 1 97.88 26 ARG B C 1
ATOM 672 O O . ARG B 1 26 ? -0.553 0.046 4.48 1 97.88 26 ARG B O 1
ATOM 679 N N . THR B 1 27 ? 1.527 0.4 3.746 1 97.81 27 THR B N 1
ATOM 680 C CA . THR B 1 27 ? 1.388 -0.507 2.613 1 97.81 27 THR B CA 1
ATOM 681 C C . THR B 1 27 ? 1.123 -1.932 3.09 1 97.81 27 THR B C 1
ATOM 683 O O . THR B 1 27 ? 0.277 -2.633 2.531 1 97.81 27 THR B O 1
ATOM 686 N N . LEU B 1 28 ? 1.838 -2.367 4.066 1 97.31 28 LEU B N 1
ATOM 687 C CA . LEU B 1 28 ? 1.643 -3.707 4.609 1 97.31 28 LEU B CA 1
ATOM 688 C C . LEU B 1 28 ? 0.284 -3.824 5.289 1 97.31 28 LEU B C 1
ATOM 690 O O . LEU B 1 28 ? -0.368 -4.867 5.211 1 97.31 28 LEU B O 1
ATOM 694 N N . PHE B 1 29 ? -0.08 -2.752 6.016 1 98.06 29 PHE B N 1
ATOM 695 C CA . PHE B 1 29 ? -1.392 -2.713 6.648 1 98.06 29 PHE B CA 1
ATOM 696 C C . PHE B 1 29 ? -2.494 -2.967 5.629 1 98.06 29 PHE B C 1
ATOM 698 O O . PHE B 1 29 ? -3.371 -3.805 5.852 1 98.06 29 PHE B O 1
ATOM 705 N N . LEU B 1 30 ? -2.432 -2.34 4.52 1 97.5 30 LEU B N 1
ATOM 706 C CA . LEU B 1 30 ? -3.469 -2.449 3.5 1 97.5 30 LEU B CA 1
ATOM 707 C C . LEU B 1 30 ? -3.465 -3.836 2.867 1 97.5 30 LEU B C 1
ATOM 709 O O . LEU B 1 30 ? -4.523 -4.387 2.562 1 97.5 30 LEU B O 1
ATOM 713 N N . LEU B 1 31 ? -2.32 -4.402 2.664 1 96.56 31 LEU B N 1
ATOM 714 C CA . LEU B 1 31 ? -2.223 -5.75 2.111 1 96.56 31 LEU B CA 1
ATOM 715 C C . LEU B 1 31 ? -2.811 -6.777 3.074 1 96.56 31 LEU B C 1
ATOM 717 O O . LEU B 1 31 ? -3.432 -7.75 2.645 1 96.56 31 LEU B O 1
ATOM 721 N N . LYS B 1 32 ? -2.5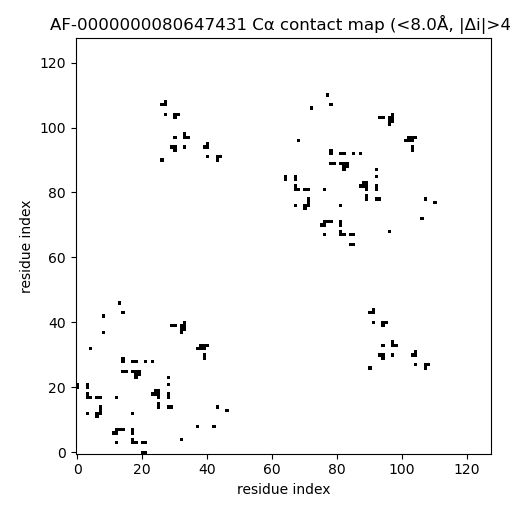68 -6.52 4.355 1 95.19 32 LYS B N 1
ATOM 722 C CA . LYS B 1 32 ? -3.129 -7.422 5.359 1 95.19 32 LYS B CA 1
ATOM 723 C C . LYS B 1 32 ? -4.652 -7.371 5.352 1 95.19 32 LYS B C 1
ATOM 725 O O . LYS B 1 32 ? -5.316 -8.398 5.52 1 95.19 32 LYS B O 1
ATOM 730 N N . LEU B 1 33 ? -5.184 -6.195 5.227 1 95.31 33 LEU B N 1
ATOM 731 C CA . LEU B 1 33 ? -6.633 -6.051 5.145 1 95.31 33 LEU B CA 1
ATOM 732 C C . LEU B 1 33 ? -7.195 -6.832 3.963 1 95.31 33 LEU B C 1
ATOM 734 O O . LEU B 1 33 ? -8.242 -7.48 4.078 1 95.31 33 LEU B O 1
ATOM 738 N N . ALA B 1 34 ? -6.523 -6.68 2.834 1 92.88 34 ALA B N 1
ATOM 739 C CA . ALA B 1 34 ? -6.957 -7.387 1.632 1 92.88 34 ALA B CA 1
ATOM 740 C C . ALA B 1 34 ? -6.984 -8.898 1.862 1 92.88 34 ALA B C 1
ATOM 742 O O . ALA B 1 34 ? -7.875 -9.586 1.366 1 92.88 34 ALA B O 1
ATOM 743 N N . ASP B 1 35 ? -6.094 -9.391 2.59 1 86.88 35 ASP B N 1
ATOM 744 C CA . ASP B 1 35 ? -6 -10.812 2.906 1 86.88 35 ASP B CA 1
ATOM 745 C C . ASP B 1 35 ? -7.176 -11.266 3.768 1 86.88 35 ASP B C 1
ATOM 747 O O . ASP B 1 35 ? -7.566 -12.43 3.732 1 86.88 35 ASP B O 1
ATOM 751 N N . TYR B 1 36 ? -7.664 -10.297 4.543 1 85.38 36 TYR B N 1
ATOM 752 C CA . TYR B 1 36 ? -8.789 -10.609 5.422 1 85.38 36 TYR B CA 1
ATOM 753 C C . TYR B 1 36 ? -10.109 -10.492 4.68 1 85.38 36 TYR B C 1
ATOM 755 O O . TYR B 1 36 ? -11.172 -10.758 5.242 1 85.38 36 TYR B O 1
ATOM 763 N N . GLY B 1 37 ? -10.117 -10.102 3.518 1 81.5 37 GLY B N 1
ATOM 764 C CA . GLY B 1 37 ? -11.336 -10.031 2.738 1 81.5 37 GLY B CA 1
ATOM 765 C C . GLY B 1 37 ? -11.969 -8.648 2.729 1 81.5 37 GLY B C 1
ATOM 766 O O . GLY B 1 37 ? -13.078 -8.469 2.223 1 81.5 37 GLY B O 1
ATOM 767 N N . ILE B 1 38 ? -11.453 -7.789 3.461 1 86.56 38 ILE B N 1
ATOM 768 C CA . ILE B 1 38 ? -11.906 -6.402 3.424 1 86.56 38 ILE B CA 1
ATOM 769 C C . ILE B 1 38 ? -11.562 -5.781 2.072 1 86.56 38 ILE B C 1
ATOM 771 O O . ILE B 1 38 ? -10.492 -6.047 1.516 1 86.56 38 ILE B O 1
ATOM 775 N N . ASP B 1 39 ? -12.484 -4.988 1.57 1 92.44 39 ASP B N 1
ATOM 776 C CA . ASP B 1 39 ? -12.234 -4.348 0.283 1 92.44 39 ASP B CA 1
ATOM 777 C C . ASP B 1 39 ? -11.234 -3.205 0.421 1 92.44 39 ASP B C 1
ATOM 779 O O . ASP B 1 39 ? -11.578 -2.039 0.221 1 92.44 39 ASP B O 1
ATOM 783 N N . ALA B 1 40 ? -10.062 -3.541 0.669 1 95.31 40 ALA B N 1
ATOM 784 C CA . ALA B 1 40 ? -9.008 -2.561 0.888 1 95.31 40 ALA B CA 1
ATOM 785 C C . ALA B 1 40 ? -8.75 -1.737 -0.371 1 95.31 40 ALA B C 1
ATOM 787 O O . A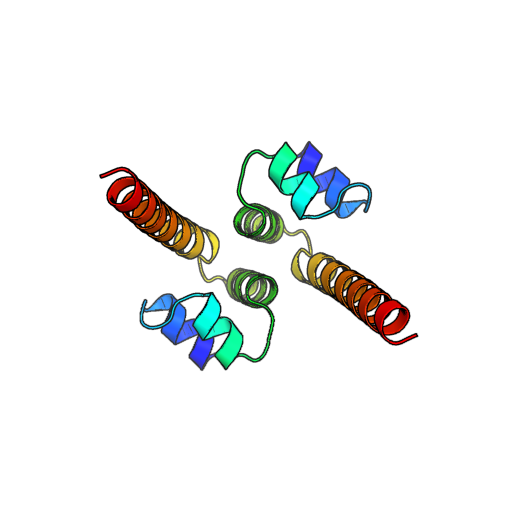LA B 1 40 ? -8.383 -0.562 -0.289 1 95.31 40 ALA B O 1
ATOM 788 N N . PHE B 1 41 ? -8.969 -2.336 -1.526 1 95.88 41 PHE B N 1
ATOM 789 C CA . PHE B 1 41 ? -8.758 -1.615 -2.775 1 95.88 41 PHE B CA 1
ATOM 790 C C . PHE B 1 41 ? -9.719 -0.438 -2.889 1 95.88 41 PHE B C 1
ATOM 792 O O . PHE B 1 41 ? -9.297 0.691 -3.15 1 95.88 41 PHE B O 1
ATOM 799 N N . ASP B 1 42 ? -10.977 -0.739 -2.641 1 96.25 42 ASP B N 1
ATOM 800 C CA . ASP B 1 42 ? -11.992 0.302 -2.758 1 96.25 42 ASP B CA 1
ATOM 801 C C . ASP B 1 42 ? -11.773 1.403 -1.723 1 96.25 42 ASP B C 1
ATOM 803 O O . ASP B 1 42 ? -11.844 2.59 -2.049 1 96.25 42 ASP B O 1
ATOM 807 N N . LEU B 1 43 ? -11.516 0.991 -0.549 1 96.81 43 LEU B N 1
ATOM 808 C CA . LEU B 1 43 ? -11.297 1.953 0.525 1 96.81 43 LEU B CA 1
ATOM 809 C C . LEU B 1 43 ? -10.07 2.814 0.24 1 96.81 43 LEU B C 1
ATOM 811 O O . LEU B 1 43 ? -10.086 4.023 0.471 1 96.81 43 LEU B O 1
ATOM 815 N N . THR B 1 44 ? -9.062 2.244 -0.251 1 96.81 44 THR B N 1
ATOM 816 C CA . THR B 1 44 ? -7.828 2.961 -0.541 1 96.81 44 THR B CA 1
ATOM 817 C C . THR B 1 44 ? -8.008 3.887 -1.74 1 96.81 44 THR B C 1
ATOM 819 O O . THR B 1 44 ? -7.496 5.008 -1.749 1 96.81 44 THR B O 1
ATOM 822 N N . GLU B 1 45 ? -8.648 3.424 -2.721 1 96.94 45 GLU B N 1
ATOM 823 C CA . GLU B 1 45 ? -8.914 4.273 -3.875 1 96.94 45 GLU B CA 1
ATOM 824 C C . GLU B 1 45 ? -9.672 5.535 -3.465 1 96.94 45 GLU B C 1
ATOM 826 O O . GLU B 1 45 ? -9.359 6.633 -3.928 1 96.94 45 GLU B O 1
ATOM 831 N N . GLU B 1 46 ? -10.633 5.34 -2.676 1 96.88 46 GLU B N 1
ATOM 832 C CA . GLU B 1 46 ? -11.406 6.469 -2.172 1 96.88 46 GLU B CA 1
ATOM 833 C C . GLU B 1 46 ? -10.531 7.43 -1.375 1 96.88 46 GLU B C 1
ATOM 835 O O . GLU B 1 46 ? -10.633 8.648 -1.532 1 96.88 46 GLU B O 1
ATOM 840 N N . GLU B 1 47 ? -9.766 6.836 -0.499 1 97 47 GLU B N 1
ATOM 841 C CA . GLU B 1 47 ? -8.891 7.656 0.329 1 97 47 GLU B CA 1
ATOM 842 C C . GLU B 1 47 ? -7.914 8.461 -0.528 1 97 47 GLU B C 1
ATOM 844 O O . GLU B 1 47 ? -7.703 9.648 -0.282 1 97 47 GLU B O 1
ATOM 849 N N . LEU B 1 48 ? -7.34 7.934 -1.511 1 96.12 48 LEU B N 1
ATOM 850 C CA . LEU B 1 48 ? -6.398 8.602 -2.402 1 96.12 48 LEU B CA 1
ATOM 851 C C . LEU B 1 48 ? -7.094 9.703 -3.193 1 96.12 48 LEU B C 1
ATOM 853 O O . LEU B 1 48 ? -6.5 10.758 -3.445 1 96.12 48 LEU B O 1
ATOM 857 N N . SER B 1 49 ? -8.234 9.422 -3.637 1 95.88 49 SER B N 1
ATOM 858 C CA . SER B 1 49 ? -9.016 10.422 -4.359 1 95.88 49 SER B CA 1
ATOM 859 C C . SER B 1 49 ? -9.258 11.656 -3.502 1 95.88 49 SER B C 1
ATOM 861 O O . SER B 1 49 ? -9.148 12.789 -3.982 1 95.88 49 SER B O 1
ATOM 863 N N . LYS B 1 50 ? -9.609 11.391 -2.299 1 94.88 50 LYS B N 1
ATOM 864 C CA . LYS B 1 50 ? -9.844 12.484 -1.369 1 94.88 50 LYS B CA 1
ATOM 865 C C . LYS B 1 50 ? -8.562 13.273 -1.112 1 94.88 50 LYS B C 1
ATOM 867 O O . LYS B 1 50 ? -8.594 14.508 -1.019 1 94.88 50 LYS B O 1
ATOM 872 N N . GLU B 1 51 ? -7.488 12.562 -0.99 1 92.75 51 GLU B N 1
ATOM 873 C CA . GLU B 1 51 ? -6.199 13.211 -0.772 1 92.75 51 GLU B CA 1
ATOM 874 C C . GLU B 1 51 ? -5.797 14.055 -1.975 1 92.75 51 GLU B C 1
ATOM 876 O O . GLU B 1 51 ? -5.227 15.141 -1.816 1 92.75 51 GLU B O 1
ATOM 881 N N . ALA B 1 52 ? -6.035 13.602 -3.098 1 93.31 52 ALA B N 1
ATOM 882 C CA . ALA B 1 52 ? -5.715 14.336 -4.324 1 93.31 52 ALA B CA 1
ATOM 883 C C . ALA B 1 52 ? -6.52 15.625 -4.414 1 93.31 52 ALA B C 1
ATOM 885 O O . ALA B 1 52 ? -6.004 16.656 -4.863 1 93.31 52 ALA B O 1
ATOM 886 N N . GLN B 1 53 ? -7.727 15.516 -4.02 1 91.44 53 GLN B N 1
ATOM 887 C CA . GLN B 1 53 ? -8.594 16.688 -4.039 1 91.44 53 GLN B CA 1
ATOM 888 C C . GLN B 1 53 ? -8.109 17.734 -3.041 1 91.44 53 GLN B C 1
ATOM 890 O O . GLN B 1 53 ? -8.148 18.938 -3.328 1 91.44 53 GLN B O 1
ATOM 895 N N . ARG B 1 54 ? -7.684 17.203 -1.992 1 88.81 54 ARG B N 1
ATOM 896 C CA . ARG B 1 54 ? -7.176 18.109 -0.963 1 88.81 54 ARG B CA 1
ATOM 897 C C . ARG B 1 54 ? -5.867 18.75 -1.401 1 88.81 54 ARG B C 1
ATOM 899 O O . ARG B 1 54 ? -5.602 19.906 -1.072 1 88.81 54 ARG B O 1
ATOM 906 N N . GLY B 1 55 ? -4.992 18.016 -1.965 1 84.62 55 GLY B N 1
ATOM 907 C CA . GLY B 1 55 ? -3.736 18.531 -2.484 1 84.62 55 GLY B CA 1
ATOM 908 C C . GLY B 1 55 ? -3.926 19.562 -3.58 1 84.62 55 GLY B C 1
ATOM 909 O O . GLY B 1 55 ? -3.197 20.547 -3.637 1 84.62 55 GLY B O 1
ATOM 910 N N . LEU B 1 56 ? -4.832 19.266 -4.469 1 80.06 56 LEU B N 1
ATOM 911 C CA . LEU B 1 56 ? -5.148 20.219 -5.535 1 80.06 56 LEU B CA 1
ATOM 912 C C . LEU B 1 56 ? -5.688 21.516 -4.957 1 80.06 56 LEU B C 1
ATOM 914 O O . LEU B 1 56 ? -5.348 22.594 -5.434 1 80.06 56 LEU B O 1
ATOM 918 N N . SER B 1 57 ? -6.414 21.312 -3.992 1 81.12 57 SER B N 1
ATOM 919 C CA . SER B 1 57 ? -6.957 22.5 -3.33 1 81.12 57 SER B CA 1
ATOM 920 C C . SER B 1 57 ? -5.855 23.297 -2.652 1 81.12 57 SER B C 1
ATOM 922 O O . SER B 1 57 ? -5.836 24.531 -2.744 1 81.12 57 SER B O 1
ATOM 924 N N . HIS B 1 58 ? -4.918 22.703 -2.156 1 76.62 58 HIS B N 1
ATOM 925 C CA . HIS B 1 58 ? -3.801 23.344 -1.483 1 76.62 58 HIS B CA 1
ATOM 926 C C . HIS B 1 58 ? -2.857 24 -2.49 1 76.62 58 HIS B C 1
ATOM 928 O O . HIS B 1 58 ? -2.268 25.047 -2.207 1 76.62 58 HIS B O 1
ATOM 934 N N . ARG B 1 59 ? -2.816 23.469 -3.561 1 76 59 ARG B N 1
ATOM 935 C CA . ARG B 1 59 ? -1.968 24.031 -4.609 1 76 59 ARG B CA 1
ATOM 936 C C . ARG B 1 59 ? -2.605 25.266 -5.227 1 76 59 ARG B C 1
ATOM 938 O O . ARG B 1 59 ? -1.91 26.219 -5.57 1 76 59 ARG B O 1
ATOM 945 N N . LYS B 1 60 ? -3.832 25.281 -5.352 1 78.25 60 LYS B N 1
ATOM 946 C CA . LYS B 1 60 ? -4.555 26.438 -5.895 1 78.25 60 LYS B CA 1
ATOM 947 C C . LYS B 1 60 ? -4.449 27.641 -4.965 1 78.25 60 LYS B C 1
ATOM 949 O O . LYS B 1 60 ? -4.336 28.781 -5.426 1 78.25 60 LYS B O 1
ATOM 954 N N . ASP B 1 61 ? -4.582 27.453 -3.719 1 73.12 61 ASP B N 1
ATOM 955 C CA . ASP B 1 61 ? -4.488 28.547 -2.75 1 73.12 61 ASP B CA 1
ATOM 956 C C . ASP B 1 61 ? -3.107 29.203 -2.789 1 73.12 61 ASP B C 1
ATOM 958 O O . ASP B 1 61 ? -2.973 30.391 -2.523 1 73.12 61 ASP B O 1
ATOM 962 N N . PHE B 1 62 ? -2.16 28.406 -3.324 1 74.5 62 PHE B N 1
ATOM 963 C CA . PHE B 1 62 ? -0.809 28.953 -3.371 1 74.5 62 PHE B CA 1
ATOM 964 C C . PHE B 1 62 ? -0.645 29.891 -4.562 1 74.5 62 PHE B C 1
ATOM 966 O O . PHE B 1 62 ? 0.147 30.844 -4.512 1 74.5 62 PHE B O 1
ATOM 973 N N . PHE B 1 63 ? -1.417 29.672 -5.555 1 72 63 PHE B N 1
ATOM 974 C CA . PHE B 1 63 ? -1.291 30.5 -6.754 1 72 63 PHE B CA 1
ATOM 975 C C . PHE B 1 63 ? -2.219 31.703 -6.688 1 72 63 PHE B C 1
ATOM 977 O O . PHE B 1 63 ? -2.096 32.625 -7.488 1 72 63 PHE B O 1
ATOM 984 N N . ARG B 1 64 ? -3.021 31.562 -5.676 1 64.38 64 ARG B N 1
ATOM 985 C CA . ARG B 1 64 ? -3.814 32.781 -5.516 1 64.38 64 ARG B CA 1
ATOM 986 C C . ARG B 1 64 ? -3.162 33.719 -4.52 1 64.38 64 ARG B C 1
ATOM 988 O O . ARG B 1 64 ? -3.104 34.938 -4.758 1 64.38 64 ARG B O 1
#

Foldseek 3Di:
DVVLLVCLLVVNDPLCRSCVVVVHHSVVSLVVSVVVVHPSVVSVVVVVVVVVVVVVVVVVVVVD/DVVLLVCLLVVNDPLCRSCVVVVHHSVVSLVVSVVVVHPSVVSVVVVVVVVVVVVVVVVVVVVD

pLDDT: mean 92.32, std 8.28, range [64.38, 98.5]

Organism: Methanothrix harundinacea (strain 6Ac) (NCBI:txid1110509)

Sequence (128 aa):
MAAAAKLFEMGRLSSGAAARLAGIPRTLFLLKLADYGIDAFDLTEEELSKEAQRGLSHRKDFFRMAAAAKLFEMGRLSSGAAARLAGIPRTLFLLKLADYGIDAFDLTEEELSKEAQRGLSHRKDFFR

InterPro domains:
  IPR005368 UPF0175 [PF03683] (1-53)

Radius of gyration: 16.27 Å; Cα contacts (8 Å, |Δi|>4): 108; chains: 2; bounding box: 47×47×33 Å

Secondary structure (DSSP, 8-state):
-HHHHHHHHTTSS-HHHHHHHHTS-HHHHHHHHHHTT--HHHHHHHHHHHHHHHHHHHHHHHH-/-HHHHHHHHTTSS-HHHHHHHHTS-HHHHHHHHHHTT--HHHHHHHHHHHHHHHHHHHHHHHH-

Nearest PDB structures (foldseek):
  3vfz-assembly3_A  TM=5.649E-01  e=3.003E+00  Mycobacterium tuberculosis
  3vfz-assembly3_B  TM=5.552E-01  e=8.928E+00  Mycobacterium tuberculosis
  3vfz-assembly3_A  TM=5.648E-01  e=3.003E+00  Mycobacterium tuberculosis
  3vfz-assembly3_B  TM=5.549E-01  e=8.928E+00  Mycobacterium tuberculosis

Solvent-accessible surface area (backbone atoms only — not comparable to full-atom values): 6958 Å² total; per-residue (Å²): 86,70,66,29,53,51,35,31,74,70,65,75,31,53,64,62,58,20,10,58,71,46,70,45,57,44,66,55,42,45,40,51,38,43,73,70,66,46,64,37,55,60,54,47,52,51,50,52,54,53,49,49,53,49,50,52,49,55,53,50,64,70,75,100,86,69,67,28,52,50,36,32,74,69,65,75,31,53,64,62,58,19,10,56,72,45,72,45,57,46,65,56,42,45,39,52,38,41,73,71,67,46,66,37,55,62,55,47,52,52,51,50,52,53,50,51,54,51,49,53,51,56,52,50,64,68,76,99